Protein AF-A0A4Y2QUL3-F1 (afdb_monomer_lite)

Sequence (181 aa):
MVTIRAISLKTFVANRVSEIQSILPSEVWNHIRGKENPTDFGSRGILPSELKSNSLWWESPSWLCENNIDYSNQHPFCEDECKKTTCAVGIVALELSIIDKYSSFAKLIIIAAWCFRFFQNAKSPSNKTKGFLTILEIKCARNALVKIVQNQELSSELNLLKKGKPLNSKKVDKMKMDSSV

Structure (mmCIF, N/CA/C/O backbone):
data_AF-A0A4Y2QUL3-F1
#
_entry.id   AF-A0A4Y2QUL3-F1
#
loop_
_atom_site.group_PDB
_atom_site.id
_atom_site.type_symbol
_atom_site.label_atom_id
_atom_site.label_alt_id
_atom_site.label_comp_id
_atom_site.label_asym_id
_atom_site.label_entity_id
_atom_site.label_seq_id
_atom_site.pdbx_PDB_ins_code
_atom_site.Cartn_x
_atom_site.Cartn_y
_atom_site.Cartn_z
_atom_site.occupancy
_atom_site.B_iso_or_equiv
_atom_site.auth_seq_id
_atom_site.auth_comp_id
_atom_site.auth_asym_id
_atom_site.auth_atom_id
_atom_site.pdbx_PDB_model_num
ATOM 1 N N . MET A 1 1 ? 29.339 5.666 -17.384 1.00 38.34 1 MET A N 1
ATOM 2 C CA . MET A 1 1 ? 29.417 4.644 -16.336 1.00 38.34 1 MET A CA 1
ATOM 3 C C . MET A 1 1 ? 28.270 4.874 -15.364 1.00 38.34 1 MET A C 1
ATOM 5 O O . MET A 1 1 ? 28.320 5.812 -14.577 1.00 38.34 1 MET A O 1
ATOM 9 N N . VAL A 1 2 ? 27.194 4.090 -15.478 1.00 44.06 2 VAL A N 1
ATOM 10 C CA . VAL A 1 2 ? 26.011 4.207 -14.608 1.00 44.06 2 VAL A CA 1
ATOM 11 C C . VAL A 1 2 ? 26.189 3.259 -13.422 1.00 44.06 2 VAL A C 1
ATOM 13 O O . VAL A 1 2 ? 25.739 2.119 -13.444 1.00 44.06 2 VAL A O 1
ATOM 16 N N . THR A 1 3 ? 26.883 3.709 -12.379 1.00 44.62 3 THR A N 1
ATOM 17 C CA . THR A 1 3 ? 27.057 2.916 -11.154 1.00 44.62 3 THR A CA 1
ATOM 18 C C . THR A 1 3 ? 25.947 3.268 -10.166 1.00 44.62 3 THR A C 1
ATOM 20 O O . THR A 1 3 ? 26.102 4.157 -9.330 1.00 44.62 3 THR A O 1
ATOM 23 N N . ILE A 1 4 ? 24.797 2.594 -10.251 1.00 54.69 4 ILE A N 1
ATOM 24 C CA . ILE A 1 4 ? 23.724 2.777 -9.262 1.00 54.69 4 ILE A CA 1
ATOM 25 C C . ILE A 1 4 ? 24.148 2.082 -7.967 1.00 54.69 4 ILE A C 1
ATOM 27 O O . ILE A 1 4 ? 24.134 0.855 -7.872 1.00 54.69 4 ILE A O 1
ATOM 31 N N . ARG A 1 5 ? 24.524 2.859 -6.947 1.00 53.50 5 ARG A N 1
ATOM 32 C CA . ARG A 1 5 ? 24.767 2.323 -5.602 1.00 53.50 5 ARG A CA 1
ATOM 33 C C . ARG A 1 5 ? 23.431 1.969 -4.951 1.00 53.50 5 ARG A C 1
ATOM 35 O O . ARG A 1 5 ? 22.702 2.846 -4.493 1.00 53.50 5 ARG A O 1
ATOM 42 N N . ALA A 1 6 ? 23.144 0.671 -4.851 1.00 54.97 6 ALA A N 1
ATOM 43 C CA . ALA A 1 6 ? 21.899 0.134 -4.290 1.00 54.97 6 ALA A CA 1
ATOM 44 C C . ALA A 1 6 ? 21.585 0.588 -2.843 1.00 54.97 6 ALA A C 1
ATOM 46 O O . ALA A 1 6 ? 20.438 0.514 -2.411 1.00 54.97 6 ALA A O 1
ATOM 47 N N . ILE A 1 7 ? 22.579 1.094 -2.104 1.00 53.78 7 ILE A N 1
ATOM 48 C CA . ILE A 1 7 ? 22.485 1.444 -0.675 1.00 53.78 7 ILE A CA 1
ATOM 49 C C . ILE A 1 7 ? 21.524 2.625 -0.407 1.00 53.78 7 ILE A C 1
ATOM 51 O O . ILE A 1 7 ? 20.983 2.723 0.691 1.00 53.78 7 ILE A O 1
ATOM 55 N N . SER A 1 8 ? 21.255 3.489 -1.396 1.00 63.50 8 SER A N 1
ATOM 56 C CA . SER A 1 8 ? 20.360 4.658 -1.246 1.00 63.50 8 SER A CA 1
ATOM 57 C C . SER A 1 8 ? 18.916 4.418 -1.735 1.00 63.50 8 SER A C 1
ATOM 59 O O . SER A 1 8 ? 18.080 5.321 -1.727 1.00 63.50 8 SER A O 1
ATOM 61 N N . LEU A 1 9 ? 18.584 3.202 -2.181 1.00 73.00 9 LEU A N 1
ATOM 62 C CA . LEU A 1 9 ? 17.291 2.897 -2.801 1.00 73.00 9 LEU A CA 1
ATOM 63 C C . LEU A 1 9 ? 16.314 2.237 -1.817 1.00 73.00 9 LEU A C 1
ATOM 65 O O . LEU A 1 9 ? 16.704 1.511 -0.903 1.00 73.00 9 LEU A O 1
ATOM 69 N N . LYS A 1 10 ? 15.002 2.442 -2.025 1.00 80.12 10 LYS A N 1
ATOM 70 C CA . LYS A 1 10 ? 13.956 1.691 -1.300 1.00 80.12 10 LYS A CA 1
ATOM 71 C C . LYS A 1 10 ? 14.206 0.189 -1.468 1.00 80.12 10 LYS A C 1
ATOM 73 O O . LYS A 1 10 ? 14.503 -0.241 -2.575 1.00 80.12 10 LYS A O 1
ATOM 78 N N . THR A 1 11 ? 13.996 -0.615 -0.422 1.00 78.88 11 THR A N 1
ATOM 79 C CA . THR A 1 11 ? 14.347 -2.053 -0.393 1.00 78.88 11 THR A CA 1
ATOM 80 C C . THR A 1 11 ? 13.879 -2.838 -1.622 1.00 78.88 11 THR A C 1
ATOM 82 O O . THR A 1 11 ? 14.642 -3.620 -2.171 1.00 78.88 11 THR A O 1
ATOM 85 N N . PHE A 1 12 ? 12.655 -2.600 -2.105 1.00 80.62 12 PHE A N 1
ATOM 86 C CA . PHE A 1 12 ? 12.152 -3.240 -3.326 1.00 80.62 12 PHE A CA 1
ATOM 87 C C . PHE A 1 12 ? 12.993 -2.898 -4.568 1.00 80.62 12 PHE A C 1
ATOM 89 O O . PHE A 1 12 ? 13.360 -3.785 -5.333 1.00 80.62 12 PHE A O 1
ATOM 96 N N . VAL A 1 13 ? 13.323 -1.616 -4.742 1.00 79.56 13 VAL A N 1
ATOM 97 C CA . VAL A 1 13 ? 14.126 -1.120 -5.866 1.00 79.56 13 VAL A CA 1
ATOM 98 C C . VAL A 1 13 ? 15.569 -1.603 -5.729 1.00 79.56 13 VAL A C 1
ATOM 100 O O . VAL A 1 13 ? 16.129 -2.101 -6.696 1.00 79.56 13 VAL A O 1
ATOM 103 N N . ALA A 1 14 ? 16.145 -1.542 -4.525 1.00 80.94 14 ALA A N 1
ATOM 104 C CA . ALA A 1 14 ? 17.495 -2.029 -4.246 1.00 80.94 14 ALA A CA 1
ATOM 105 C C . ALA A 1 14 ? 17.651 -3.520 -4.583 1.00 80.94 14 ALA A C 1
ATOM 107 O O . ALA A 1 14 ? 18.588 -3.895 -5.284 1.00 80.94 14 ALA A O 1
ATOM 108 N N . ASN A 1 15 ? 16.702 -4.357 -4.147 1.00 86.06 15 ASN A N 1
ATOM 109 C CA . ASN A 1 15 ? 16.716 -5.792 -4.431 1.00 86.06 15 ASN A CA 1
ATOM 110 C C . ASN A 1 15 ? 16.651 -6.068 -5.941 1.00 86.06 15 ASN A C 1
ATOM 112 O O . ASN A 1 15 ? 17.396 -6.904 -6.440 1.00 86.06 15 ASN A O 1
ATOM 116 N N . ARG A 1 16 ? 15.801 -5.339 -6.678 1.00 87.38 16 ARG A N 1
ATOM 117 C CA . ARG A 1 16 ? 15.657 -5.491 -8.135 1.00 87.38 16 ARG A CA 1
ATOM 118 C C . ARG A 1 16 ? 16.877 -5.000 -8.908 1.00 87.38 16 ARG A C 1
ATOM 120 O O . ARG A 1 16 ? 17.319 -5.676 -9.826 1.00 87.38 16 ARG A O 1
ATOM 127 N N . VAL A 1 17 ? 17.448 -3.860 -8.523 1.00 84.69 17 VAL A N 1
ATOM 128 C CA . VAL A 1 17 ? 18.691 -3.349 -9.124 1.00 84.69 17 VAL A CA 1
ATOM 129 C C . VAL A 1 17 ? 19.836 -4.337 -8.896 1.00 84.69 17 VAL A C 1
ATOM 131 O O . VAL A 1 17 ? 20.568 -4.631 -9.834 1.00 84.69 17 VAL A O 1
ATOM 134 N N . SER A 1 18 ? 19.943 -4.910 -7.693 1.00 85.12 18 SER A N 1
ATOM 135 C CA . SER A 1 18 ? 20.952 -5.929 -7.383 1.00 85.12 18 SER A CA 1
ATOM 136 C C . SER A 1 18 ? 20.772 -7.214 -8.195 1.00 85.12 18 SER A C 1
ATOM 138 O O . SER A 1 18 ? 21.764 -7.816 -8.592 1.00 85.12 18 SER A O 1
ATOM 140 N N . GLU A 1 19 ? 19.531 -7.646 -8.423 1.00 88.88 19 GLU A N 1
ATOM 141 C CA . GLU A 1 19 ? 19.207 -8.811 -9.254 1.00 88.88 19 GLU A CA 1
ATOM 142 C C . GLU A 1 19 ? 19.569 -8.569 -10.727 1.00 88.88 19 GLU A C 1
ATOM 144 O O . GLU A 1 19 ? 20.145 -9.431 -11.374 1.00 88.88 19 GLU A O 1
ATOM 149 N N . ILE A 1 20 ? 19.306 -7.376 -11.262 1.00 85.56 20 ILE A N 1
ATOM 150 C CA . ILE A 1 20 ? 19.653 -7.037 -12.651 1.00 85.56 20 ILE A CA 1
ATOM 151 C C . ILE A 1 20 ? 21.176 -6.939 -12.831 1.00 85.56 20 ILE A C 1
ATOM 153 O O . ILE A 1 20 ? 21.725 -7.472 -13.796 1.00 85.56 20 ILE A O 1
ATOM 157 N N . GLN A 1 21 ? 21.869 -6.297 -11.886 1.00 84.38 21 GLN A N 1
ATOM 158 C CA . GLN A 1 21 ? 23.328 -6.140 -11.914 1.00 84.38 21 GLN A CA 1
ATOM 159 C C . GLN A 1 21 ? 24.090 -7.457 -11.697 1.00 84.38 21 GLN A C 1
ATOM 161 O O . GLN A 1 21 ? 25.270 -7.524 -12.029 1.00 84.38 21 GLN A O 1
ATOM 166 N N . SER A 1 22 ? 23.451 -8.507 -11.162 1.00 86.00 22 SER A N 1
ATOM 167 C CA . SER A 1 22 ? 24.069 -9.838 -11.083 1.00 86.00 22 SER A CA 1
ATOM 168 C C . SER A 1 22 ? 24.038 -10.590 -12.418 1.00 86.00 22 SER A C 1
ATOM 170 O O . SER A 1 22 ? 24.828 -11.511 -12.610 1.00 86.00 22 SER A O 1
ATOM 172 N N . ILE A 1 23 ? 23.152 -10.192 -13.340 1.00 89.81 23 ILE A N 1
ATOM 173 C CA . ILE A 1 23 ? 22.989 -10.811 -14.662 1.00 89.81 23 ILE A CA 1
ATOM 174 C C . ILE A 1 23 ? 23.823 -10.074 -15.714 1.00 89.81 23 ILE A C 1
ATOM 176 O O . ILE A 1 23 ? 24.433 -10.714 -16.569 1.00 89.81 23 ILE A O 1
ATOM 180 N N . LEU A 1 24 ? 23.853 -8.737 -15.667 1.00 83.88 24 LEU A N 1
ATOM 181 C CA . LEU A 1 24 ? 24.563 -7.908 -16.642 1.00 83.88 24 LEU A CA 1
ATOM 182 C C . LEU A 1 24 ? 25.499 -6.898 -15.957 1.00 83.88 24 LEU A C 1
ATOM 184 O O . LEU A 1 24 ? 25.057 -6.181 -15.055 1.00 83.88 24 LEU A O 1
ATOM 188 N N . PRO A 1 25 ? 26.762 -6.782 -16.417 1.00 80.56 25 PRO A N 1
ATOM 189 C CA . PRO A 1 25 ? 27.719 -5.810 -15.891 1.00 80.56 25 PRO A CA 1
ATOM 190 C C . PRO A 1 25 ? 27.241 -4.370 -16.129 1.00 80.56 25 PRO A C 1
ATOM 192 O O . PRO A 1 25 ? 26.508 -4.096 -17.075 1.00 80.56 25 PRO A O 1
ATOM 195 N N . SER A 1 26 ? 27.643 -3.416 -15.287 1.00 73.38 26 SER A N 1
ATOM 196 C CA . SER A 1 26 ? 27.171 -2.019 -15.405 1.00 73.38 26 SER A CA 1
ATOM 197 C C . SER A 1 26 ? 27.696 -1.326 -16.670 1.00 73.38 26 SER A C 1
ATOM 199 O O . SER A 1 26 ? 27.126 -0.343 -17.137 1.00 73.38 26 SER A O 1
ATOM 201 N N . GLU A 1 27 ? 28.768 -1.862 -17.241 1.00 73.31 27 GLU A N 1
ATOM 202 C CA . GLU A 1 27 ? 29.491 -1.368 -18.406 1.00 73.31 27 GLU A CA 1
ATOM 203 C C . GLU A 1 27 ? 28.712 -1.547 -19.716 1.00 73.31 27 GLU A C 1
ATOM 205 O O . GLU A 1 27 ? 29.002 -0.852 -20.686 1.00 73.31 27 GLU A O 1
ATOM 210 N N . VAL A 1 28 ? 27.709 -2.435 -19.750 1.00 76.88 28 VAL A N 1
ATOM 211 C CA . VAL A 1 28 ? 26.863 -2.632 -20.942 1.00 76.88 28 VAL A CA 1
ATOM 212 C C . VAL A 1 28 ? 25.634 -1.718 -20.973 1.00 76.88 28 VAL A C 1
ATOM 214 O O . VAL A 1 28 ? 24.916 -1.689 -21.971 1.00 76.88 28 VAL A O 1
ATOM 217 N N . TRP A 1 29 ? 25.383 -0.955 -19.905 1.00 78.38 29 TRP A N 1
ATOM 218 C CA . TRP A 1 29 ? 24.222 -0.071 -19.808 1.00 78.38 29 TRP A CA 1
ATOM 219 C C . TRP A 1 29 ? 24.579 1.350 -20.223 1.00 78.38 29 TRP A C 1
ATOM 221 O O . TRP A 1 29 ? 25.423 2.007 -19.610 1.00 78.38 29 TRP A O 1
ATOM 231 N N . ASN A 1 30 ? 23.864 1.854 -21.226 1.00 77.75 30 ASN A N 1
ATOM 232 C CA . ASN A 1 30 ? 24.005 3.220 -21.709 1.00 77.75 30 ASN A CA 1
ATOM 233 C C . ASN A 1 30 ? 22.699 3.992 -21.535 1.00 77.75 30 ASN A C 1
ATOM 235 O O . ASN A 1 30 ? 21.604 3.448 -21.671 1.00 77.75 30 ASN A O 1
ATOM 239 N N . HIS A 1 31 ? 22.827 5.274 -21.206 1.00 78.38 31 HIS A N 1
ATOM 240 C CA . HIS A 1 31 ? 21.681 6.161 -21.080 1.00 78.38 31 HIS A CA 1
ATOM 241 C C . HIS A 1 31 ? 21.156 6.545 -22.467 1.00 78.38 31 HIS A C 1
ATOM 243 O O . HIS A 1 31 ? 21.913 7.033 -23.303 1.00 78.38 31 HIS A O 1
ATOM 249 N N . ILE A 1 32 ? 19.846 6.404 -22.663 1.00 79.06 32 ILE A N 1
ATOM 250 C CA . ILE A 1 32 ? 19.125 6.904 -23.836 1.00 79.06 32 ILE A CA 1
ATOM 251 C C . ILE A 1 32 ? 18.355 8.153 -23.414 1.00 79.06 32 ILE A C 1
ATOM 253 O O . ILE A 1 32 ? 17.705 8.161 -22.367 1.00 79.06 32 ILE A O 1
ATOM 257 N N . ARG A 1 33 ? 18.406 9.223 -24.216 1.00 79.50 33 ARG A N 1
ATOM 258 C CA . ARG A 1 33 ? 17.623 10.435 -23.941 1.00 79.50 33 ARG A CA 1
ATOM 259 C C . ARG A 1 33 ? 16.138 10.084 -23.924 1.00 79.50 33 ARG A C 1
ATOM 261 O O . ARG A 1 33 ? 15.669 9.368 -24.796 1.00 79.50 33 ARG A O 1
ATOM 268 N N . GLY A 1 34 ? 15.372 10.647 -22.987 1.00 80.44 34 GLY A N 1
ATOM 269 C CA . GLY A 1 34 ? 13.947 10.311 -22.836 1.00 80.44 34 GLY A CA 1
ATOM 270 C C . GLY A 1 34 ? 13.129 10.436 -24.130 1.00 80.44 34 GLY A C 1
ATOM 271 O O . GLY A 1 34 ? 12.332 9.559 -24.428 1.00 80.44 34 GLY A O 1
ATOM 272 N N . LYS A 1 35 ? 13.403 11.460 -24.955 1.00 82.56 35 LYS A N 1
ATOM 273 C CA . LYS A 1 35 ? 12.744 11.661 -26.263 1.00 82.56 35 LYS A CA 1
ATOM 274 C C . LYS A 1 35 ? 13.051 10.578 -27.302 1.00 82.56 35 LYS A C 1
ATOM 276 O O . LYS A 1 35 ? 12.323 10.468 -28.276 1.00 82.56 35 LYS A O 1
ATOM 281 N N . GLU A 1 36 ? 14.137 9.838 -27.116 1.00 84.00 36 GLU A N 1
ATOM 282 C CA . GLU A 1 36 ? 14.611 8.772 -28.003 1.00 84.00 36 GLU A CA 1
ATOM 283 C C . GLU A 1 36 ? 14.320 7.384 -27.414 1.00 84.00 36 GLU A C 1
ATOM 285 O O . GLU A 1 36 ? 14.625 6.376 -28.040 1.00 84.00 36 GLU A O 1
ATOM 290 N N . ASN A 1 37 ? 13.740 7.306 -26.210 1.00 88.44 37 ASN A N 1
ATOM 291 C CA . ASN A 1 37 ? 13.396 6.044 -25.575 1.00 88.44 37 ASN A CA 1
ATOM 292 C C . ASN A 1 37 ? 11.972 5.618 -25.982 1.00 88.44 37 ASN A C 1
ATOM 294 O O . ASN A 1 37 ? 11.007 6.177 -25.455 1.00 88.44 37 ASN A O 1
ATOM 298 N N . PRO A 1 38 ? 11.797 4.595 -26.838 1.00 88.75 38 PRO A N 1
ATOM 299 C CA . PRO A 1 38 ? 10.468 4.158 -27.260 1.00 88.75 38 PRO A CA 1
ATOM 300 C C . PRO A 1 38 ? 9.588 3.721 -26.081 1.00 88.75 38 PRO A C 1
ATOM 302 O O . PRO A 1 38 ? 8.384 3.961 -26.079 1.00 88.75 38 PRO A O 1
ATOM 305 N N . THR A 1 39 ? 10.174 3.159 -25.019 1.00 87.56 39 THR A N 1
ATOM 306 C CA . THR A 1 39 ? 9.411 2.703 -23.842 1.00 87.56 39 THR A CA 1
ATOM 307 C C . THR A 1 39 ? 8.750 3.844 -23.054 1.00 87.56 39 THR A C 1
ATOM 309 O O . THR A 1 39 ? 7.804 3.604 -22.295 1.00 87.56 39 THR A O 1
ATOM 312 N N . ASP A 1 40 ? 9.180 5.094 -23.263 1.00 88.31 40 ASP A N 1
ATOM 313 C CA . ASP A 1 40 ? 8.569 6.273 -22.639 1.00 88.31 40 ASP A CA 1
ATOM 314 C C . ASP A 1 40 ? 7.121 6.471 -23.126 1.00 88.31 40 ASP A C 1
ATOM 316 O O . ASP A 1 40 ? 6.237 6.735 -22.314 1.00 88.31 40 ASP A O 1
ATOM 320 N N . PHE A 1 41 ? 6.824 6.214 -24.408 1.00 88.31 41 PHE A N 1
ATOM 321 C CA . PHE A 1 41 ? 5.455 6.318 -24.940 1.00 88.31 41 PHE A CA 1
ATOM 322 C C . PHE A 1 41 ? 4.491 5.324 -24.283 1.00 88.31 41 PHE A C 1
ATOM 324 O O . PHE A 1 41 ? 3.361 5.674 -23.947 1.00 88.31 41 PHE A O 1
ATOM 331 N N . GLY A 1 42 ? 4.941 4.086 -24.061 1.00 85.19 42 GLY A N 1
ATOM 332 C C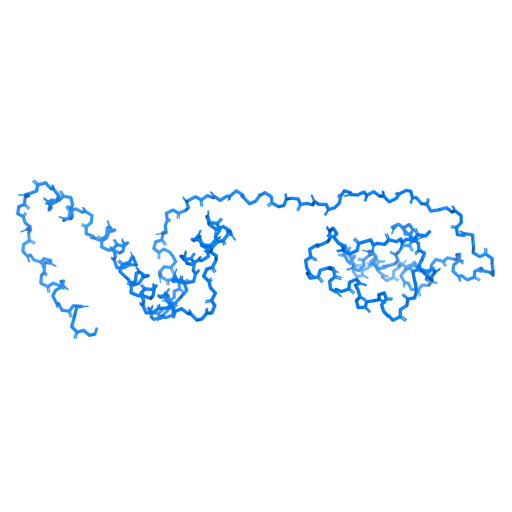A . GLY A 1 42 ? 4.125 3.054 -23.420 1.00 85.19 42 GLY A CA 1
ATOM 333 C C . GLY A 1 42 ? 3.878 3.333 -21.937 1.00 85.19 42 GLY A C 1
ATOM 334 O O . GLY A 1 42 ? 2.781 3.098 -21.436 1.00 85.19 42 GLY A O 1
ATOM 335 N N . SER A 1 43 ? 4.881 3.863 -21.234 1.00 88.44 43 SER A N 1
ATOM 336 C CA . SER A 1 43 ? 4.795 4.132 -19.793 1.00 88.44 43 SER A CA 1
ATOM 337 C C . SER A 1 43 ? 4.088 5.448 -19.447 1.00 88.44 43 SER A C 1
ATOM 339 O O . SER A 1 43 ? 3.409 5.510 -18.421 1.00 88.44 43 SER A O 1
ATOM 341 N N . ARG A 1 44 ? 4.189 6.484 -20.292 1.00 85.94 44 ARG A N 1
ATOM 342 C CA . ARG A 1 44 ? 3.455 7.757 -20.132 1.00 85.94 44 ARG A CA 1
ATOM 343 C C . ARG A 1 44 ? 2.037 7.720 -20.691 1.00 85.94 44 ARG A C 1
ATOM 345 O O . ARG A 1 44 ? 1.214 8.545 -20.298 1.00 85.94 44 ARG A O 1
ATOM 352 N N . GLY A 1 45 ? 1.763 6.762 -21.570 1.00 88.31 45 GLY A N 1
ATOM 353 C CA . GLY A 1 45 ? 0.517 6.662 -22.310 1.00 88.31 45 GLY A CA 1
ATOM 354 C C . GLY A 1 45 ? 0.602 7.394 -23.648 1.00 88.31 45 GLY A C 1
ATOM 355 O O . GLY A 1 45 ? 1.060 8.532 -23.734 1.00 88.31 45 GLY A O 1
ATOM 356 N N . ILE A 1 46 ? 0.129 6.720 -24.691 1.00 92.06 46 ILE A N 1
ATOM 357 C CA . ILE A 1 46 ? 0.033 7.220 -26.061 1.00 92.06 46 ILE A CA 1
ATOM 358 C C . ILE A 1 46 ? -1.303 6.764 -26.645 1.00 92.06 46 ILE A C 1
ATOM 360 O O . ILE A 1 46 ? -1.767 5.654 -26.360 1.00 92.06 46 ILE A O 1
ATOM 364 N N . LEU A 1 47 ? -1.951 7.615 -27.440 1.00 94.19 47 LEU A N 1
ATOM 365 C CA . LEU A 1 47 ? -3.200 7.241 -28.097 1.00 94.19 47 LEU A CA 1
ATOM 366 C C . LEU A 1 47 ? -2.932 6.161 -29.159 1.00 94.19 47 LEU A C 1
ATOM 368 O O . LEU A 1 47 ? -1.945 6.264 -29.890 1.00 94.19 47 LEU A O 1
ATOM 372 N N . PRO A 1 48 ? -3.819 5.162 -29.337 1.00 92.56 48 PRO A N 1
ATOM 373 C CA . PRO A 1 48 ? -3.631 4.127 -30.359 1.00 92.56 48 PRO A CA 1
ATOM 374 C C . PRO A 1 48 ? -3.449 4.684 -31.779 1.00 92.56 48 PRO A C 1
ATOM 376 O O . PRO A 1 48 ? -2.690 4.132 -32.575 1.00 92.56 48 PRO A O 1
ATOM 379 N N . SER A 1 49 ? -4.118 5.798 -32.090 1.00 94.25 49 SER A N 1
ATOM 380 C CA . SER A 1 49 ? -3.986 6.502 -33.368 1.00 94.25 49 SER A CA 1
ATOM 381 C C . SER A 1 49 ? -2.591 7.086 -33.582 1.00 94.25 49 SER A C 1
ATOM 383 O O . SER A 1 49 ? -2.066 7.000 -34.685 1.00 94.25 49 SER A O 1
ATOM 385 N N . GLU A 1 50 ? -1.983 7.641 -32.534 1.00 92.12 50 GLU A N 1
ATOM 386 C CA . GLU A 1 50 ? -0.639 8.229 -32.579 1.00 92.12 50 GLU A CA 1
ATOM 387 C C . GLU A 1 50 ? 0.440 7.147 -32.575 1.00 92.12 50 GLU A C 1
ATOM 389 O O . GLU A 1 50 ? 1.428 7.251 -33.301 1.00 92.12 50 GLU A O 1
ATOM 394 N N . LEU A 1 51 ? 0.219 6.070 -31.813 1.00 92.81 51 LEU A N 1
ATOM 395 C CA . LEU A 1 51 ? 1.109 4.915 -31.763 1.00 92.81 51 LEU A CA 1
ATOM 396 C C . LEU A 1 51 ? 1.266 4.274 -33.143 1.00 92.81 51 LEU A C 1
ATOM 398 O O . LEU A 1 51 ? 2.373 3.899 -33.519 1.00 92.81 51 LEU A O 1
ATOM 402 N N . LYS A 1 52 ? 0.183 4.184 -33.925 1.00 92.44 52 LYS A N 1
ATOM 403 C CA . LYS A 1 52 ? 0.221 3.620 -35.282 1.00 92.44 52 LYS A CA 1
ATOM 404 C C . LYS A 1 52 ? 1.207 4.356 -36.199 1.00 92.44 52 LYS A C 1
ATOM 406 O O . LYS A 1 52 ? 1.810 3.724 -37.056 1.00 92.44 52 LYS A O 1
ATOM 411 N N . SER A 1 53 ? 1.366 5.666 -36.020 1.00 92.69 53 SER A N 1
ATOM 412 C CA . SER A 1 53 ? 2.279 6.514 -36.799 1.00 92.69 53 SER A CA 1
ATOM 413 C C . SER A 1 53 ? 3.631 6.773 -36.121 1.00 92.69 53 SER A C 1
ATOM 415 O O . SER A 1 53 ? 4.435 7.538 -36.647 1.00 92.69 53 SER A O 1
ATOM 417 N N . ASN A 1 54 ? 3.893 6.191 -34.948 1.00 91.12 54 ASN A N 1
ATOM 418 C CA . ASN A 1 54 ? 5.106 6.465 -34.182 1.00 91.12 54 ASN A CA 1
ATOM 419 C C . ASN A 1 54 ? 6.271 5.587 -34.668 1.00 91.12 54 ASN A C 1
ATOM 421 O O . ASN A 1 54 ? 6.444 4.463 -34.199 1.00 91.12 54 ASN A O 1
ATOM 425 N N . SER A 1 55 ? 7.078 6.107 -35.595 1.00 89.56 55 SER A N 1
ATOM 426 C CA . SER A 1 55 ? 8.248 5.391 -36.124 1.00 89.56 55 SER A CA 1
ATOM 427 C C . SER A 1 55 ? 9.257 5.031 -35.036 1.00 89.56 55 SER A C 1
ATOM 429 O O . SER A 1 55 ? 9.807 3.942 -35.060 1.00 89.56 55 SER A O 1
ATOM 431 N N . LEU A 1 56 ? 9.444 5.877 -34.020 1.00 90.19 56 LEU A N 1
ATOM 432 C CA . LEU A 1 56 ? 10.385 5.608 -32.932 1.00 90.19 56 LEU A CA 1
ATOM 433 C C . LEU A 1 56 ? 10.019 4.338 -32.139 1.00 90.19 56 LEU A C 1
ATOM 435 O O . LEU A 1 56 ? 10.910 3.599 -31.731 1.00 90.19 56 LEU A O 1
ATOM 439 N N . TRP A 1 57 ? 8.723 4.058 -31.953 1.00 91.00 57 TRP A N 1
ATOM 440 C CA . TRP A 1 57 ? 8.239 2.829 -31.311 1.00 91.00 57 TRP A CA 1
ATOM 441 C C . TRP A 1 57 ? 8.444 1.579 -32.178 1.00 91.00 57 TRP A C 1
ATOM 443 O O . TRP A 1 57 ? 8.807 0.529 -31.652 1.00 91.00 57 TRP A O 1
ATOM 453 N N . TRP A 1 58 ? 8.192 1.677 -33.486 1.00 91.62 58 TRP A N 1
ATOM 454 C CA . TRP A 1 58 ? 8.204 0.521 -34.394 1.00 91.62 58 TRP A CA 1
ATOM 455 C C . TRP A 1 58 ? 9.569 0.227 -35.022 1.00 91.62 58 TRP A C 1
ATOM 457 O O . TRP A 1 58 ? 9.888 -0.933 -35.265 1.00 91.62 58 TRP A O 1
ATOM 467 N N . GLU A 1 59 ? 10.362 1.261 -35.289 1.00 88.31 59 GLU A N 1
ATOM 468 C CA . GLU A 1 59 ? 11.583 1.207 -36.102 1.00 88.31 59 GLU A CA 1
ATOM 469 C C . GLU A 1 59 ? 12.856 1.510 -35.299 1.00 88.31 59 GLU A C 1
ATOM 471 O O . GLU A 1 59 ? 13.951 1.318 -35.820 1.00 88.31 59 GLU A O 1
ATOM 476 N N . SER A 1 60 ? 12.730 1.891 -34.016 1.00 84.62 60 SER A N 1
ATOM 477 C CA . SER A 1 60 ? 13.850 2.265 -33.135 1.00 84.62 60 SER A CA 1
ATOM 478 C C . SER A 1 60 ? 14.535 3.591 -33.539 1.00 84.62 60 SER A C 1
ATOM 480 O O . SER A 1 60 ? 14.295 4.116 -34.629 1.00 84.62 60 SER A O 1
ATOM 482 N N . PRO A 1 61 ? 15.382 4.200 -32.683 1.00 86.00 61 PRO A N 1
ATOM 483 C CA . PRO A 1 61 ? 16.194 5.340 -33.093 1.00 86.00 61 PRO A CA 1
ATOM 484 C C . PRO A 1 61 ? 17.188 4.955 -34.192 1.00 86.00 61 PRO A C 1
ATOM 486 O O . PRO A 1 61 ? 17.841 3.915 -34.107 1.00 86.00 61 PRO A O 1
ATOM 489 N N . SER A 1 62 ? 17.382 5.841 -35.172 1.00 84.00 62 SER A N 1
ATOM 490 C CA . SER A 1 62 ? 18.296 5.611 -36.300 1.00 84.00 62 SER A CA 1
ATOM 491 C C . SER A 1 62 ? 19.731 5.309 -35.863 1.00 84.00 62 SER A C 1
ATOM 493 O O . SER A 1 62 ? 20.381 4.453 -36.455 1.00 84.00 62 SER A O 1
ATOM 495 N N . TRP A 1 63 ? 20.192 5.952 -34.785 1.00 83.06 63 TRP A N 1
ATOM 496 C CA . TRP A 1 63 ? 21.543 5.772 -34.255 1.00 83.06 63 TRP A CA 1
ATOM 497 C C . TRP A 1 63 ? 21.808 4.352 -33.743 1.00 83.06 63 TRP A C 1
ATOM 499 O O . TRP A 1 63 ? 22.959 3.935 -33.692 1.00 83.06 63 TRP A O 1
ATOM 509 N N . LEU A 1 64 ? 20.774 3.574 -33.397 1.00 81.75 64 LEU A N 1
ATOM 510 C CA . LEU A 1 64 ? 20.957 2.183 -32.969 1.00 81.75 64 LEU A CA 1
ATOM 511 C C . LEU A 1 64 ? 21.391 1.277 -34.134 1.00 81.75 64 LEU A C 1
ATOM 513 O O . LEU A 1 64 ? 22.000 0.234 -33.914 1.00 81.75 64 LEU A O 1
ATOM 517 N N . CYS A 1 65 ? 21.090 1.685 -35.368 1.00 79.94 65 CYS A N 1
ATOM 518 C CA . CYS A 1 65 ? 21.474 0.983 -36.591 1.00 79.94 65 CYS A CA 1
ATOM 519 C C . CYS A 1 65 ? 22.843 1.435 -37.134 1.00 79.94 65 CYS A C 1
ATOM 521 O O . CYS A 1 65 ? 23.302 0.911 -38.149 1.00 79.94 65 CYS A O 1
ATOM 523 N N . GLU A 1 66 ? 23.495 2.411 -36.497 1.00 81.00 66 GLU A N 1
ATOM 524 C CA . GLU A 1 66 ? 24.798 2.927 -36.915 1.00 81.00 66 GLU A CA 1
ATOM 525 C C . GLU A 1 66 ? 25.938 2.081 -36.320 1.00 81.00 66 GLU A C 1
ATOM 527 O O . GLU A 1 66 ? 25.917 1.702 -35.152 1.00 81.00 66 GLU A O 1
ATOM 532 N N . ASN A 1 67 ? 26.981 1.800 -37.111 1.00 72.12 67 ASN A N 1
ATOM 533 C CA . ASN A 1 67 ? 28.100 0.942 -36.681 1.00 72.12 67 ASN A CA 1
ATOM 534 C C . ASN A 1 67 ? 29.009 1.581 -35.610 1.00 72.12 67 ASN A C 1
ATOM 536 O O . ASN A 1 67 ? 29.797 0.878 -34.984 1.00 72.12 67 ASN A O 1
ATOM 540 N N . ASN A 1 68 ? 28.921 2.900 -35.409 1.00 73.88 68 ASN A N 1
ATOM 541 C CA . ASN A 1 68 ? 29.762 3.662 -34.485 1.00 73.88 68 ASN A CA 1
ATOM 542 C C . ASN A 1 68 ? 28.888 4.516 -33.561 1.00 73.88 68 ASN A C 1
ATOM 544 O O . ASN A 1 68 ? 28.714 5.711 -33.788 1.00 73.88 68 ASN A O 1
ATOM 548 N 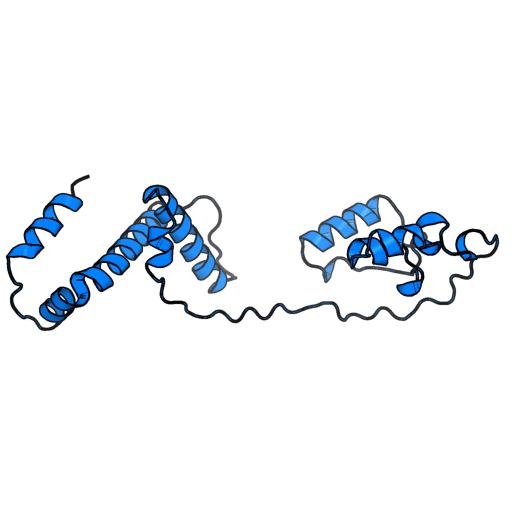N . ILE A 1 69 ? 28.337 3.897 -32.518 1.00 74.06 69 ILE A N 1
ATOM 549 C CA . ILE A 1 69 ? 27.528 4.601 -31.518 1.00 74.06 69 ILE A CA 1
ATOM 550 C C . ILE A 1 69 ? 28.462 5.371 -30.575 1.00 74.06 69 ILE A C 1
ATOM 552 O O . ILE A 1 69 ? 29.298 4.778 -29.891 1.00 74.06 69 ILE A O 1
ATOM 556 N N . ASP A 1 70 ? 28.318 6.697 -30.532 1.00 71.06 70 ASP A N 1
ATOM 557 C CA . ASP A 1 70 ? 29.063 7.551 -29.606 1.00 71.06 70 ASP A CA 1
ATOM 558 C C . ASP A 1 70 ? 28.390 7.594 -28.223 1.00 71.06 70 ASP A C 1
ATOM 560 O O . ASP A 1 70 ? 27.341 8.210 -28.022 1.00 71.06 70 ASP A O 1
ATOM 564 N N . TYR A 1 71 ? 29.034 6.962 -27.242 1.00 70.12 71 TYR A N 1
ATOM 565 C CA . TYR A 1 71 ? 28.579 6.908 -25.851 1.00 70.12 71 TYR A CA 1
ATOM 566 C C . TYR A 1 71 ? 29.140 8.037 -24.965 1.00 70.12 71 TYR A C 1
ATOM 568 O O . TYR A 1 71 ? 28.964 7.998 -23.743 1.00 70.12 71 TYR A O 1
ATOM 576 N N . SER A 1 72 ? 29.825 9.036 -25.537 1.00 65.31 72 SER A N 1
ATOM 577 C CA . SER A 1 72 ? 30.482 10.121 -24.789 1.00 65.31 72 SER A CA 1
ATOM 578 C C . SER A 1 72 ? 29.504 11.098 -24.117 1.00 65.31 72 SER A C 1
ATOM 580 O O . SER A 1 72 ? 29.836 11.715 -23.105 1.00 65.31 72 SER A O 1
ATOM 582 N N . ASN A 1 73 ? 28.265 11.189 -24.612 1.00 58.16 73 ASN A N 1
ATOM 583 C CA . ASN A 1 73 ? 27.238 12.131 -24.151 1.00 58.16 73 ASN A CA 1
ATOM 584 C C . ASN A 1 73 ? 26.455 11.637 -22.920 1.00 58.16 73 ASN A C 1
ATOM 586 O O . ASN A 1 73 ? 25.220 11.631 -22.899 1.00 58.16 73 ASN A O 1
ATOM 590 N N . GLN A 1 74 ? 27.161 11.215 -21.873 1.00 60.16 74 GLN A N 1
ATOM 591 C CA . GLN A 1 74 ? 26.535 10.865 -20.600 1.00 60.16 74 GLN A CA 1
ATOM 592 C C . GLN A 1 74 ? 26.179 12.142 -19.838 1.00 60.16 74 GLN A C 1
ATOM 594 O O . GLN A 1 74 ? 27.050 12.863 -19.356 1.00 60.16 74 GLN A O 1
ATOM 599 N N . HIS A 1 75 ? 24.881 12.431 -19.729 1.00 59.59 75 HIS A N 1
ATOM 600 C CA . HIS A 1 75 ? 24.412 13.500 -18.855 1.00 59.59 75 HIS A CA 1
ATOM 601 C C . HIS A 1 75 ? 24.748 13.179 -17.388 1.00 59.59 75 HIS A C 1
ATOM 603 O O . HIS A 1 75 ? 24.673 12.011 -16.991 1.00 59.59 75 HIS A O 1
ATOM 609 N N . PRO A 1 76 ? 25.075 14.194 -16.564 1.00 55.88 76 PRO A N 1
ATOM 610 C CA . PRO A 1 76 ? 25.208 14.006 -15.129 1.00 55.88 76 PRO A CA 1
ATOM 611 C C . PRO A 1 76 ? 23.916 13.406 -14.573 1.00 55.88 76 PRO A C 1
ATOM 613 O O . PRO A 1 76 ? 22.818 13.877 -14.878 1.00 55.88 76 PRO A O 1
ATOM 616 N N . PHE A 1 77 ? 24.055 12.358 -13.766 1.00 57.31 77 PHE A N 1
ATOM 617 C CA . PHE A 1 77 ? 22.947 11.756 -13.038 1.00 57.31 77 PHE A CA 1
ATOM 618 C C . PHE A 1 77 ? 22.283 12.822 -12.152 1.00 57.31 77 PHE A C 1
ATOM 620 O O . PHE A 1 77 ? 22.942 13.427 -11.309 1.00 57.31 77 PHE A O 1
ATOM 627 N N . CYS A 1 78 ? 20.990 13.072 -12.359 1.00 51.94 78 CYS A N 1
ATOM 628 C CA . CYS A 1 78 ? 20.197 13.940 -11.494 1.00 51.94 78 CYS A CA 1
ATOM 629 C C . CYS A 1 78 ? 19.626 13.085 -10.353 1.00 51.94 78 CYS A C 1
ATOM 631 O O . CYS A 1 78 ? 18.858 12.159 -10.601 1.00 51.94 78 CYS A O 1
ATOM 633 N N . GLU A 1 79 ? 20.014 13.373 -9.108 1.00 51.62 79 GLU A N 1
ATOM 634 C CA . GLU A 1 79 ? 19.612 12.619 -7.905 1.00 51.62 79 GLU A CA 1
ATOM 635 C C . GLU A 1 79 ? 18.155 12.874 -7.445 1.00 51.62 79 GLU A C 1
ATOM 637 O O . GLU A 1 79 ? 17.749 12.428 -6.370 1.00 51.62 79 GLU A O 1
ATOM 642 N N . ASP A 1 80 ? 17.320 13.542 -8.243 1.00 50.22 80 ASP A N 1
ATOM 643 C CA . ASP A 1 80 ? 16.050 14.111 -7.770 1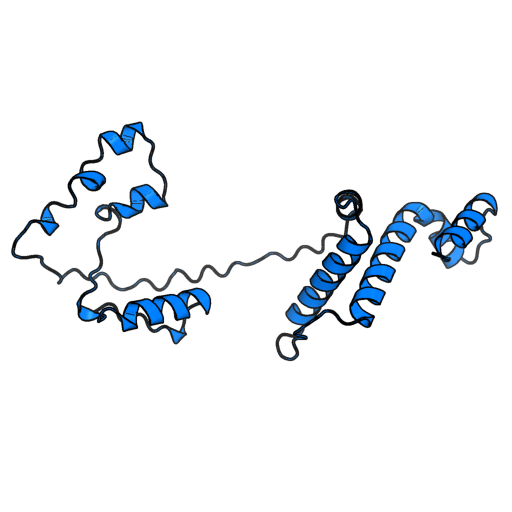.00 50.22 80 ASP A CA 1
ATOM 644 C C . ASP A 1 80 ? 14.803 13.230 -7.975 1.00 50.22 80 ASP A C 1
ATOM 646 O O . ASP A 1 80 ? 13.723 13.715 -8.309 1.00 50.22 80 ASP A O 1
ATOM 650 N N . GLU A 1 81 ? 14.888 11.930 -7.682 1.00 51.59 81 GLU A N 1
ATOM 651 C CA . GLU A 1 81 ? 13.685 11.090 -7.508 1.00 51.59 81 GLU A CA 1
ATOM 652 C C . GLU A 1 81 ? 13.539 10.499 -6.100 1.00 51.59 81 GLU A C 1
ATOM 654 O O . GLU A 1 81 ? 12.875 9.484 -5.883 1.00 51.59 81 GLU A O 1
ATOM 659 N N . CYS A 1 82 ? 14.031 11.188 -5.070 1.00 47.59 82 CYS A N 1
ATOM 660 C CA . CYS A 1 82 ? 13.460 11.000 -3.738 1.00 47.59 82 CYS A CA 1
ATOM 661 C C . CYS A 1 82 ? 12.201 11.866 -3.612 1.00 47.59 82 CYS A C 1
ATOM 663 O O . CYS A 1 82 ? 12.186 12.871 -2.899 1.00 47.59 82 CYS A O 1
ATOM 665 N N . LYS A 1 83 ? 11.108 11.472 -4.286 1.00 47.78 83 LYS A N 1
ATOM 666 C CA . LYS A 1 83 ? 9.772 11.952 -3.908 1.00 47.78 83 LYS A CA 1
ATOM 667 C C . LYS A 1 83 ? 9.531 11.474 -2.480 1.00 47.78 83 LYS A C 1
ATOM 669 O O . LYS A 1 83 ? 9.050 10.362 -2.249 1.00 47.78 83 LYS A O 1
ATOM 674 N N . LYS A 1 84 ? 9.904 12.307 -1.508 1.00 46.12 84 LYS A N 1
ATOM 675 C CA . LYS A 1 84 ? 9.424 12.215 -0.135 1.00 46.12 84 LYS A CA 1
ATOM 676 C C . LYS A 1 84 ? 7.915 12.364 -0.250 1.00 46.12 84 LYS A C 1
ATOM 678 O O . LYS A 1 84 ? 7.402 13.466 -0.405 1.00 46.12 84 LYS A O 1
ATOM 683 N N . THR A 1 85 ? 7.204 11.241 -0.290 1.00 42.59 85 THR A N 1
ATOM 684 C CA . THR A 1 85 ? 5.751 11.235 -0.196 1.00 42.59 85 THR A CA 1
ATOM 685 C C . THR A 1 85 ? 5.417 11.761 1.191 1.00 42.59 85 THR A C 1
ATOM 687 O O . THR A 1 85 ? 5.413 11.015 2.168 1.00 42.59 85 THR A O 1
ATOM 690 N N . THR A 1 86 ? 5.211 13.068 1.298 1.00 38.78 86 THR A N 1
ATOM 691 C CA . THR A 1 86 ? 4.671 13.687 2.500 1.00 38.78 86 THR A CA 1
ATOM 692 C C . THR A 1 86 ? 3.207 13.274 2.576 1.00 38.78 86 THR A C 1
ATOM 694 O O . THR A 1 86 ? 2.334 13.913 1.997 1.00 38.78 86 THR A O 1
ATOM 697 N N . CYS A 1 87 ? 2.923 12.150 3.235 1.00 39.00 87 CYS A N 1
ATOM 698 C CA . CYS A 1 87 ? 1.557 11.818 3.614 1.00 39.00 87 CYS A CA 1
ATOM 699 C C . CYS A 1 87 ? 1.127 12.798 4.707 1.00 39.00 87 CYS A C 1
ATOM 701 O O . CYS A 1 87 ? 1.604 12.719 5.838 1.00 39.00 87 CYS A O 1
ATOM 703 N N . ALA A 1 88 ? 0.212 13.709 4.379 1.00 38.78 88 ALA A N 1
ATOM 704 C CA . ALA A 1 88 ? -0.546 14.421 5.393 1.00 38.78 88 ALA A CA 1
ATOM 705 C C . ALA A 1 88 ? -1.431 13.395 6.117 1.00 38.78 88 ALA A C 1
ATOM 707 O O . ALA A 1 88 ? -2.427 12.917 5.576 1.00 38.78 88 ALA A O 1
ATOM 708 N N . VAL A 1 89 ? -1.032 12.995 7.325 1.00 36.72 89 VAL A N 1
ATOM 709 C CA . VAL A 1 89 ? -1.847 12.130 8.181 1.00 36.72 89 VAL A CA 1
ATOM 710 C C . VAL A 1 89 ? -2.925 13.003 8.813 1.00 36.72 89 VAL A C 1
ATOM 712 O O . VAL A 1 89 ? -2.720 13.606 9.864 1.00 36.72 89 VAL A O 1
ATOM 715 N N . GLY A 1 90 ? -4.073 13.102 8.148 1.00 39.00 90 GLY A N 1
ATOM 716 C CA . GLY A 1 90 ? -5.282 13.628 8.769 1.00 39.00 90 GLY A CA 1
ATOM 717 C C . GLY A 1 90 ? -5.800 12.628 9.800 1.00 39.00 90 GLY A C 1
ATOM 718 O O . GLY A 1 90 ? -5.980 11.450 9.488 1.00 39.00 90 GLY A O 1
ATOM 719 N N . ILE A 1 91 ? -6.050 13.081 11.031 1.00 43.31 91 ILE A N 1
ATOM 720 C CA . ILE A 1 91 ? -6.849 12.319 11.996 1.00 43.31 91 ILE A CA 1
ATOM 721 C C . ILE A 1 91 ? -8.288 12.368 11.484 1.00 43.31 91 ILE A C 1
ATOM 723 O O . ILE A 1 91 ? -9.044 13.282 11.802 1.00 43.31 91 ILE A O 1
ATOM 727 N N . VAL A 1 92 ? -8.659 11.409 10.642 1.00 46.06 92 VAL A N 1
ATOM 728 C CA . VAL A 1 92 ? -10.061 11.189 10.299 1.00 46.06 92 VAL A CA 1
ATOM 729 C C . VAL A 1 92 ? -10.666 10.471 11.498 1.00 46.06 92 VAL A C 1
ATOM 731 O O . VAL A 1 92 ? -10.282 9.340 11.807 1.00 46.06 92 VAL A O 1
ATOM 734 N N . ALA A 1 93 ? -11.561 11.145 12.224 1.00 51.28 93 ALA A N 1
ATOM 735 C CA . ALA A 1 93 ? -12.446 10.458 13.156 1.00 51.28 93 ALA A CA 1
ATOM 736 C C . ALA A 1 93 ? -13.095 9.310 12.378 1.00 51.28 93 ALA A C 1
ATOM 738 O O . ALA A 1 93 ? -13.616 9.558 11.295 1.00 51.28 93 ALA A O 1
ATOM 739 N N . LEU A 1 94 ? -12.978 8.070 12.868 1.00 54.72 94 LEU A N 1
ATOM 740 C CA . LEU A 1 94 ? -13.486 6.892 12.168 1.00 54.72 94 LEU A CA 1
ATOM 741 C C . LEU A 1 94 ? -15.003 7.046 12.009 1.00 54.72 94 LEU A C 1
ATOM 743 O O . LEU A 1 94 ? -15.776 6.751 12.918 1.00 54.72 94 LEU A O 1
ATOM 747 N N . GLU A 1 95 ? -15.413 7.600 10.880 1.00 57.34 95 GLU A N 1
ATOM 748 C CA . GLU A 1 95 ? -16.806 7.784 10.534 1.00 57.34 95 GLU A CA 1
ATOM 749 C C . GLU A 1 95 ? -17.415 6.383 10.364 1.00 57.34 95 GLU A C 1
ATOM 751 O O . GLU A 1 95 ? -16.784 5.498 9.773 1.00 57.34 95 GLU A O 1
ATOM 756 N N . LEU A 1 96 ? -18.622 6.157 10.902 1.00 58.12 96 LEU A N 1
ATOM 757 C CA . LEU A 1 96 ? -19.357 4.878 10.806 1.00 58.12 96 LEU A CA 1
ATOM 758 C C . LEU A 1 96 ? -19.456 4.350 9.376 1.00 58.12 96 LEU A C 1
ATOM 760 O O . LEU A 1 96 ? -19.600 3.147 9.191 1.00 58.12 96 LEU A O 1
ATOM 764 N N . SER A 1 97 ? -19.273 5.224 8.380 1.00 63.69 97 SER A N 1
ATOM 765 C CA . SER A 1 97 ? -19.175 4.863 6.971 1.00 63.69 97 SER A CA 1
ATOM 766 C C . SER A 1 97 ? -18.179 3.732 6.699 1.00 63.69 97 SER A C 1
ATOM 768 O O . SER A 1 97 ? -18.338 3.018 5.716 1.00 63.69 97 SER A O 1
ATOM 770 N N . ILE A 1 98 ? -17.154 3.529 7.538 1.00 67.38 98 ILE A N 1
ATOM 771 C CA . ILE A 1 98 ? -16.281 2.351 7.452 1.00 67.38 98 ILE A CA 1
ATOM 772 C C . ILE A 1 98 ? -16.940 1.102 8.031 1.00 67.38 98 ILE A C 1
ATOM 774 O O . ILE A 1 98 ? -16.784 0.042 7.442 1.00 67.38 98 ILE A O 1
ATOM 778 N N . ILE A 1 99 ? -17.655 1.199 9.150 1.00 72.50 99 ILE A N 1
ATOM 779 C CA . ILE A 1 99 ? -18.327 0.058 9.788 1.00 72.50 99 ILE A CA 1
ATOM 780 C C . ILE A 1 99 ? -19.399 -0.507 8.843 1.00 72.50 99 ILE A C 1
ATOM 782 O O . ILE A 1 99 ? -19.425 -1.716 8.616 1.00 72.50 99 ILE A O 1
ATOM 786 N N . ASP A 1 100 ? -20.172 0.365 8.194 1.00 72.75 100 ASP A N 1
ATOM 787 C CA . ASP A 1 100 ? -21.249 -0.017 7.270 1.00 72.75 100 ASP A CA 1
ATOM 788 C C . ASP A 1 100 ? -20.746 -0.621 5.945 1.00 72.75 100 ASP A C 1
ATOM 790 O O . ASP A 1 100 ? -21.488 -1.299 5.236 1.00 72.75 100 ASP A O 1
ATOM 794 N N . LYS A 1 101 ? -19.465 -0.424 5.601 1.00 78.81 101 LYS A N 1
ATOM 795 C CA . LYS A 1 101 ? -18.846 -0.986 4.384 1.00 78.81 101 LYS A CA 1
ATOM 796 C C . LYS A 1 101 ? -18.487 -2.465 4.503 1.00 78.81 101 LYS A C 1
ATOM 798 O O . LYS A 1 101 ? -18.152 -3.083 3.491 1.00 78.81 101 LYS A O 1
ATOM 803 N N . TYR A 1 102 ? -18.525 -3.044 5.703 1.00 80.44 102 TYR A N 1
ATOM 804 C CA . TYR A 1 102 ? -18.156 -4.441 5.917 1.00 80.44 102 TYR A CA 1
ATOM 805 C C . TYR A 1 102 ? -19.344 -5.263 6.402 1.00 80.44 102 TYR A C 1
ATOM 807 O O . TYR A 1 102 ? -19.889 -5.040 7.474 1.00 80.44 102 TYR A O 1
ATOM 815 N N . SER A 1 103 ? -19.660 -6.324 5.663 1.00 82.44 103 SER A N 1
ATOM 816 C CA . SER A 1 103 ? -20.712 -7.287 6.015 1.00 82.44 103 SER A CA 1
ATOM 817 C C . SER A 1 103 ? -20.320 -8.276 7.121 1.00 82.44 103 SER A C 1
ATOM 819 O O . SER A 1 103 ? -21.123 -9.117 7.514 1.00 82.44 103 SER A O 1
ATOM 821 N N . SER A 1 104 ? -19.081 -8.220 7.627 1.00 88.56 104 SER A N 1
ATOM 822 C CA . SER A 1 104 ? -18.586 -9.126 8.667 1.00 88.56 104 SER A CA 1
ATOM 823 C C . SER A 1 104 ? -17.867 -8.361 9.769 1.00 88.56 104 SER A C 1
ATOM 825 O O . SER A 1 104 ? -16.752 -7.866 9.581 1.00 88.56 104 SER A O 1
ATOM 827 N N . PHE A 1 105 ? -18.479 -8.348 10.953 1.00 87.75 105 PHE A N 1
ATOM 828 C CA . PHE A 1 105 ? -17.902 -7.730 12.144 1.00 87.75 105 PHE A CA 1
ATOM 829 C C . PHE A 1 105 ? -16.557 -8.362 12.530 1.00 87.75 105 PHE A C 1
ATOM 831 O O . PHE A 1 105 ? -15.606 -7.653 12.847 1.00 87.75 105 PHE A O 1
ATOM 838 N N . ALA A 1 106 ? -16.428 -9.687 12.407 1.00 90.12 106 ALA A N 1
ATOM 839 C CA . ALA A 1 106 ? -15.168 -10.385 12.657 1.00 90.12 106 ALA A CA 1
ATOM 840 C C . ALA A 1 106 ? -14.045 -9.902 11.721 1.00 90.12 106 ALA A C 1
ATOM 842 O O . ALA A 1 106 ? -12.944 -9.607 12.186 1.00 90.12 106 ALA A O 1
ATOM 843 N N . LYS A 1 107 ? -14.323 -9.751 10.416 1.00 90.75 107 LYS A N 1
ATOM 844 C CA . LYS A 1 107 ? -13.346 -9.199 9.460 1.00 90.75 107 LYS A CA 1
ATOM 845 C C . LYS A 1 107 ? -12.969 -7.763 9.819 1.00 90.75 107 LYS A C 1
ATOM 847 O O . LYS A 1 107 ? -11.787 -7.428 9.813 1.00 90.75 107 LYS A O 1
ATOM 852 N N . LEU A 1 108 ? -13.950 -6.940 10.185 1.00 91.81 108 LEU A N 1
ATOM 853 C CA . LEU A 1 108 ? -13.720 -5.554 10.579 1.00 91.81 108 LEU A CA 1
ATOM 854 C C . LEU A 1 108 ? -12.827 -5.437 11.825 1.00 91.81 108 LEU A C 1
ATOM 856 O O . LEU A 1 108 ? -11.922 -4.606 11.837 1.00 91.81 108 LEU A O 1
ATOM 860 N N . ILE A 1 109 ? -13.014 -6.294 12.837 1.00 92.06 109 ILE A N 1
ATOM 861 C CA . ILE A 1 109 ? -12.145 -6.337 14.027 1.00 92.06 109 ILE A CA 1
ATOM 862 C C . ILE A 1 109 ? -10.693 -6.612 13.626 1.00 92.06 109 ILE A C 1
ATOM 864 O O . ILE A 1 109 ? -9.787 -5.934 14.108 1.00 92.06 109 ILE A O 1
ATOM 868 N N . ILE A 1 110 ? -10.464 -7.586 12.740 1.00 95.00 110 ILE A N 1
ATOM 869 C CA . ILE A 1 110 ? -9.115 -7.937 12.277 1.00 95.00 110 ILE A CA 1
ATOM 870 C C . ILE A 1 110 ? -8.479 -6.773 11.512 1.00 95.00 110 ILE A C 1
ATOM 872 O O . ILE A 1 110 ? -7.325 -6.432 11.769 1.00 95.00 110 ILE A O 1
ATOM 876 N N . ILE A 1 111 ? -9.230 -6.128 10.617 1.00 92.69 111 ILE A N 1
ATOM 877 C CA . ILE A 1 111 ? -8.755 -4.959 9.864 1.00 92.69 111 ILE A CA 1
ATOM 878 C C . ILE A 1 111 ? -8.400 -3.816 10.823 1.00 92.69 111 ILE A C 1
ATOM 880 O O . ILE A 1 111 ? -7.294 -3.283 10.760 1.00 92.69 111 ILE A O 1
ATOM 884 N N . ALA A 1 112 ? -9.289 -3.485 11.762 1.00 92.25 112 ALA A N 1
ATOM 885 C CA . ALA A 1 112 ? -9.057 -2.435 12.749 1.00 92.25 112 ALA A CA 1
ATOM 886 C C . ALA A 1 112 ? -7.836 -2.733 13.638 1.00 92.25 112 ALA A C 1
ATOM 888 O O . ALA A 1 112 ? -7.028 -1.838 13.889 1.00 92.25 112 ALA A O 1
ATOM 889 N N . ALA A 1 113 ? -7.648 -3.987 14.061 1.00 94.31 113 ALA A N 1
ATOM 890 C CA . ALA A 1 113 ? -6.481 -4.408 14.835 1.00 94.31 113 ALA A CA 1
ATOM 891 C C . ALA A 1 113 ? -5.170 -4.198 14.057 1.00 94.31 113 ALA A C 1
ATOM 893 O O . ALA A 1 113 ? -4.201 -3.673 14.611 1.00 94.31 113 ALA A O 1
ATOM 894 N N . TRP A 1 114 ? -5.148 -4.525 12.761 1.00 95.56 114 TRP A N 1
ATOM 895 C CA . TRP A 1 114 ? -3.999 -4.244 11.897 1.00 95.56 114 TRP A CA 1
ATOM 896 C C . TRP A 1 114 ? -3.739 -2.747 11.726 1.00 95.56 114 TRP A C 1
ATOM 898 O O . TRP A 1 114 ? -2.586 -2.323 11.817 1.00 95.56 114 TRP A O 1
ATOM 908 N N . CYS A 1 115 ? -4.783 -1.937 11.536 1.00 93.19 115 CYS A N 1
ATOM 909 C CA . CYS A 1 115 ? -4.654 -0.480 11.464 1.00 93.19 115 CYS A CA 1
ATOM 910 C C . CYS A 1 115 ? -4.066 0.103 12.758 1.00 93.19 115 CYS A C 1
ATOM 912 O O . CYS A 1 115 ? -3.171 0.948 12.706 1.00 93.19 115 CYS A O 1
ATOM 914 N N . PHE A 1 116 ? -4.516 -0.371 13.922 1.00 91.31 116 PHE A N 1
ATOM 915 C CA . PHE A 1 116 ? -3.994 0.068 15.217 1.00 91.31 116 PHE A CA 1
ATOM 916 C C . PHE A 1 116 ? -2.532 -0.329 15.414 1.00 91.31 116 PHE A C 1
ATOM 918 O O . PHE A 1 116 ? -1.722 0.524 15.785 1.00 91.31 116 PHE A O 1
ATOM 925 N N . ARG A 1 117 ? -2.160 -1.574 15.087 1.00 94.19 117 ARG A N 1
ATOM 926 C CA . ARG A 1 117 ? -0.757 -2.013 15.114 1.00 94.19 117 ARG A CA 1
ATOM 927 C C . ARG A 1 117 ? 0.106 -1.173 14.180 1.00 94.19 117 ARG A C 1
ATOM 929 O O . ARG A 1 117 ? 1.194 -0.754 14.565 1.00 94.19 117 ARG A O 1
ATOM 936 N N . PHE A 1 118 ? -0.364 -0.915 12.960 1.00 93.62 118 PHE A N 1
ATOM 937 C CA . PHE A 1 118 ? 0.350 -0.074 12.003 1.00 93.62 118 PHE A CA 1
ATOM 938 C C . PHE A 1 118 ? 0.622 1.313 12.588 1.00 93.62 118 PHE A C 1
ATOM 940 O O . PHE A 1 118 ? 1.764 1.769 12.581 1.00 93.62 118 PHE A O 1
ATOM 947 N N . PHE A 1 119 ? -0.400 1.950 13.160 1.00 90.06 119 PHE A N 1
ATOM 948 C CA . PHE A 1 119 ? -0.268 3.261 13.786 1.00 90.06 119 PHE A CA 1
ATOM 949 C C . PHE A 1 119 ? 0.710 3.251 14.968 1.00 90.06 119 PHE A C 1
ATOM 951 O O . PHE A 1 119 ? 1.537 4.154 15.098 1.00 90.06 119 PHE A O 1
ATOM 958 N N . GLN A 1 120 ? 0.669 2.214 15.806 1.00 90.12 120 GLN A N 1
ATOM 959 C CA . GLN A 1 120 ? 1.593 2.068 16.930 1.00 90.12 120 GLN A CA 1
ATOM 960 C C . GLN A 1 120 ? 3.042 1.863 16.458 1.00 90.12 120 GLN A C 1
ATOM 962 O O . GLN A 1 120 ? 3.950 2.542 16.935 1.00 90.12 120 GLN A O 1
ATOM 967 N N . ASN A 1 121 ? 3.254 1.021 15.447 1.00 94.00 121 ASN A N 1
ATOM 968 C CA . ASN A 1 121 ? 4.564 0.798 14.831 1.00 94.00 121 ASN A CA 1
ATOM 969 C C . ASN A 1 121 ? 5.103 2.039 14.102 1.00 94.00 121 ASN A C 1
ATOM 971 O O . ASN A 1 121 ? 6.317 2.232 14.037 1.00 94.00 121 ASN A O 1
ATOM 975 N N . ALA A 1 122 ? 4.220 2.869 13.540 1.00 90.69 122 ALA A N 1
ATOM 976 C CA . ALA A 1 122 ? 4.592 4.136 12.919 1.00 90.69 122 ALA A CA 1
ATOM 977 C C . ALA A 1 122 ? 5.054 5.164 13.964 1.00 90.69 122 ALA A C 1
ATOM 979 O O . ALA A 1 122 ? 5.988 5.918 13.705 1.00 90.69 122 ALA A O 1
ATOM 980 N N . LYS A 1 123 ? 4.448 5.158 15.160 1.00 89.56 123 LYS A N 1
ATOM 981 C CA . LYS A 1 123 ? 4.854 6.007 16.292 1.00 89.56 123 LYS A CA 1
ATOM 982 C C . LYS A 1 123 ? 6.141 5.554 16.976 1.00 89.56 123 LYS A C 1
ATOM 984 O O . LYS A 1 123 ? 6.854 6.390 17.523 1.00 89.56 123 LYS A O 1
ATOM 989 N N . SER A 1 124 ? 6.447 4.258 16.955 1.00 88.44 124 SER A N 1
ATOM 990 C CA . SER A 1 124 ? 7.629 3.693 17.620 1.00 88.44 124 SER A CA 1
ATOM 991 C C . SER A 1 124 ? 8.460 2.835 16.658 1.00 88.44 124 SER A C 1
ATOM 993 O O . SER A 1 124 ? 8.440 1.606 16.740 1.00 88.44 124 SER A O 1
ATOM 995 N N . PRO A 1 125 ? 9.234 3.460 15.746 1.00 82.81 125 PRO A N 1
ATOM 996 C CA . PRO A 1 125 ? 9.958 2.738 14.700 1.00 82.81 125 PRO A CA 1
ATOM 997 C C . PRO A 1 125 ? 11.033 1.776 15.224 1.00 82.81 125 PRO A C 1
ATOM 999 O O . PRO A 1 125 ? 11.379 0.824 14.525 1.00 82.81 125 PRO A O 1
ATOM 1002 N N . SER A 1 126 ? 11.552 2.026 16.428 1.00 86.94 126 SER A N 1
ATOM 1003 C CA . SER A 1 126 ? 12.584 1.230 17.098 1.00 86.94 126 SER A CA 1
ATOM 1004 C C . SER A 1 126 ? 12.052 -0.033 17.782 1.00 86.94 126 SER A C 1
ATOM 1006 O O . SER A 1 126 ? 12.823 -0.960 18.003 1.00 86.94 126 SER A O 1
ATOM 1008 N N . ASN A 1 127 ? 10.751 -0.114 18.083 1.00 86.94 127 ASN A N 1
ATOM 1009 C CA . ASN A 1 127 ? 10.141 -1.261 18.761 1.00 86.94 127 ASN A CA 1
ATOM 1010 C C . ASN A 1 127 ? 8.860 -1.696 18.041 1.00 86.94 127 ASN A C 1
ATOM 1012 O O . ASN A 1 127 ? 7.743 -1.489 18.513 1.00 86.94 127 ASN A O 1
ATOM 1016 N N . LYS A 1 128 ? 9.037 -2.252 16.838 1.00 91.12 128 LYS A N 1
ATOM 1017 C CA . LYS A 1 128 ? 7.922 -2.681 15.990 1.00 91.12 128 LYS A CA 1
ATOM 1018 C C . LYS A 1 128 ? 7.443 -4.071 16.378 1.00 91.12 128 LYS A C 1
ATOM 1020 O O . LYS A 1 128 ? 8.208 -5.034 16.317 1.00 91.12 128 LYS A O 1
ATOM 1025 N N . THR A 1 129 ? 6.150 -4.200 16.635 1.00 90.06 129 THR A N 1
ATOM 1026 C CA . THR A 1 129 ? 5.488 -5.497 16.778 1.00 90.06 129 THR A CA 1
ATOM 1027 C C . THR A 1 129 ? 5.352 -6.161 15.404 1.00 90.06 129 THR A C 1
ATOM 1029 O O . THR A 1 129 ? 4.873 -5.539 14.450 1.00 90.06 129 THR A O 1
ATOM 1032 N N . LYS A 1 130 ? 5.785 -7.422 15.290 1.00 91.00 130 LYS A N 1
ATOM 1033 C CA . LYS A 1 130 ? 5.758 -8.236 14.060 1.00 91.00 130 LYS A CA 1
ATOM 1034 C C . LYS A 1 130 ? 5.010 -9.554 14.299 1.00 91.00 130 LYS A C 1
ATOM 1036 O O . LYS A 1 130 ? 4.783 -9.937 15.441 1.00 91.00 130 LYS A O 1
ATOM 1041 N N . GLY A 1 131 ? 4.668 -10.260 13.221 1.00 92.69 131 GLY A N 1
ATOM 1042 C CA . GLY A 1 131 ? 4.006 -11.569 13.280 1.00 92.69 131 GLY A CA 1
ATOM 1043 C C . GLY A 1 131 ? 2.481 -11.475 13.340 1.00 92.69 131 GLY A C 1
ATOM 1044 O O . GLY A 1 131 ? 1.903 -10.468 12.933 1.00 92.69 131 GLY A O 1
ATOM 1045 N N . PHE A 1 132 ? 1.820 -12.525 13.827 1.00 95.00 132 PHE A N 1
ATOM 1046 C CA . PHE A 1 132 ? 0.356 -12.588 13.912 1.00 95.00 132 PHE A CA 1
ATOM 1047 C C . PHE A 1 132 ? -0.222 -11.552 14.887 1.00 95.00 132 PHE A C 1
ATOM 1049 O O . PHE A 1 132 ? 0.477 -11.044 15.768 1.00 95.00 132 PHE A O 1
ATOM 1056 N N . LEU A 1 133 ? -1.502 -11.211 14.713 1.00 94.56 133 LEU A N 1
ATOM 1057 C CA . LEU A 1 133 ? -2.226 -10.380 15.675 1.00 94.56 133 LEU A CA 1
ATOM 1058 C C . LEU A 1 133 ? -2.341 -11.105 17.013 1.00 94.56 133 LEU A C 1
ATOM 1060 O O . LEU A 1 133 ? -2.689 -12.283 17.069 1.00 94.56 133 LEU A O 1
ATOM 1064 N N . THR A 1 134 ? -2.076 -10.382 18.093 1.00 93.81 134 THR A N 1
ATOM 1065 C CA . THR A 1 134 ? -2.283 -10.900 19.440 1.00 93.81 134 THR A CA 1
ATOM 1066 C C . THR A 1 134 ? -3.761 -10.826 19.815 1.00 93.81 134 THR A C 1
ATOM 1068 O O . THR A 1 134 ? -4.516 -9.972 19.342 1.00 93.81 134 THR A O 1
ATOM 1071 N N . ILE A 1 135 ? -4.174 -11.689 20.742 1.00 93.25 135 ILE A N 1
ATOM 1072 C CA . ILE A 1 135 ? -5.533 -11.679 21.302 1.00 93.25 135 ILE A CA 1
ATOM 1073 C C . ILE A 1 135 ? -5.858 -10.312 21.925 1.00 93.25 135 ILE A C 1
ATOM 1075 O O . ILE A 1 135 ? -6.997 -9.852 21.852 1.00 93.25 135 ILE A O 1
ATOM 1079 N N . LEU A 1 136 ? -4.865 -9.648 22.524 1.00 91.69 136 LEU A N 1
ATOM 1080 C CA . LEU A 1 136 ? -5.040 -8.327 23.123 1.00 91.69 136 LEU A CA 1
ATOM 1081 C C . LEU A 1 136 ? -5.371 -7.270 22.070 1.00 91.69 136 LEU A C 1
ATOM 1083 O O . LEU A 1 136 ? -6.296 -6.492 22.277 1.00 91.69 136 LEU A O 1
ATOM 1087 N N . GLU A 1 137 ? -4.693 -7.275 20.925 1.00 94.25 137 GLU A N 1
ATOM 1088 C CA . GLU A 1 137 ? -4.984 -6.332 19.838 1.00 94.25 137 GLU A CA 1
ATOM 1089 C C . GLU A 1 137 ? -6.380 -6.543 19.261 1.00 94.25 137 GLU A C 1
ATOM 1091 O O . GLU A 1 137 ? -7.108 -5.575 19.055 1.00 94.25 137 GLU A O 1
ATOM 1096 N N . ILE A 1 138 ? -6.790 -7.801 19.084 1.00 94.06 138 ILE A N 1
ATOM 1097 C CA . ILE A 1 138 ? -8.142 -8.152 18.632 1.00 94.06 138 ILE A CA 1
ATOM 1098 C C . ILE A 1 138 ? -9.189 -7.660 19.645 1.00 94.06 138 ILE A C 1
ATOM 1100 O O . ILE A 1 138 ? -10.174 -7.022 19.267 1.00 94.06 138 ILE A O 1
ATOM 1104 N N . LYS A 1 139 ? -8.967 -7.888 20.948 1.00 93.56 139 LYS A N 1
ATOM 1105 C CA . LYS A 1 139 ? -9.859 -7.407 22.019 1.00 93.56 139 LYS A CA 1
ATOM 1106 C C . LYS A 1 139 ? -9.931 -5.880 22.062 1.00 93.56 139 LYS A C 1
ATOM 1108 O O . LYS A 1 139 ? -11.026 -5.329 22.179 1.00 93.56 139 LYS A O 1
ATOM 1113 N N . CYS A 1 140 ? -8.794 -5.198 21.946 1.00 90.62 140 CYS A N 1
ATOM 1114 C CA . CYS A 1 140 ? -8.724 -3.740 21.901 1.00 90.62 140 CYS A CA 1
ATOM 1115 C C . CYS A 1 140 ? -9.470 -3.182 20.686 1.00 90.62 140 CYS A C 1
ATOM 1117 O O . CYS A 1 140 ? -10.267 -2.258 20.845 1.00 90.62 140 CYS A O 1
ATOM 1119 N N . ALA A 1 141 ? -9.280 -3.775 19.505 1.00 91.38 141 ALA A N 1
ATOM 1120 C CA . ALA A 1 141 ? -9.976 -3.392 18.281 1.00 91.38 141 ALA A CA 1
ATOM 1121 C C . ALA A 1 141 ? -11.492 -3.537 18.413 1.00 91.38 141 ALA A C 1
ATOM 1123 O O . ALA A 1 141 ? -12.226 -2.581 18.164 1.00 91.38 141 ALA A O 1
ATOM 1124 N N . ARG A 1 142 ? -11.963 -4.687 18.907 1.00 92.25 142 ARG A N 1
ATOM 1125 C CA . ARG A 1 142 ? -13.387 -4.917 19.179 1.00 92.25 142 ARG A CA 1
ATOM 1126 C C . ARG A 1 142 ? -13.956 -3.865 20.129 1.00 92.25 142 ARG A C 1
ATOM 1128 O O . ARG A 1 142 ? -14.970 -3.246 19.826 1.00 92.25 142 ARG A O 1
ATOM 1135 N N . ASN A 1 143 ? -13.297 -3.638 21.264 1.00 88.62 143 ASN A N 1
ATOM 1136 C CA . ASN A 1 143 ? -13.780 -2.692 22.268 1.00 88.62 143 ASN A CA 1
ATOM 1137 C C . ASN A 1 143 ? -13.786 -1.247 21.741 1.00 88.62 143 ASN A C 1
ATOM 1139 O O . ASN A 1 143 ? -14.668 -0.472 22.103 1.00 88.62 143 ASN A O 1
ATOM 1143 N N . ALA A 1 144 ? -12.822 -0.874 20.896 1.00 87.88 144 ALA A N 1
ATOM 1144 C CA . ALA A 1 144 ? -12.793 0.438 20.260 1.00 87.88 144 ALA A CA 1
ATOM 1145 C C . ALA A 1 144 ? -13.965 0.621 19.287 1.00 87.88 144 ALA A C 1
ATOM 1147 O O . ALA A 1 144 ? -14.660 1.628 19.375 1.00 87.88 144 ALA A O 1
ATOM 1148 N N . LEU A 1 145 ? -14.229 -0.366 18.424 1.00 88.25 145 LEU A N 1
ATOM 1149 C CA . LEU A 1 145 ? -15.358 -0.335 17.487 1.00 88.25 145 LEU A CA 1
ATOM 1150 C C . LEU A 1 145 ? -16.700 -0.226 18.221 1.00 88.25 145 LEU A C 1
ATOM 1152 O O . LEU A 1 145 ? -17.512 0.630 17.885 1.00 88.25 145 LEU A O 1
ATOM 1156 N N . VAL A 1 146 ? -16.898 -1.015 19.282 1.00 86.88 146 VAL A N 1
ATOM 1157 C CA . VAL A 1 146 ? -18.104 -0.931 20.125 1.00 86.88 146 VAL A CA 1
ATOM 1158 C C . VAL A 1 146 ? -18.250 0.460 20.741 1.00 86.88 146 VAL A C 1
ATOM 1160 O O . VAL A 1 146 ? -19.331 1.040 20.696 1.00 86.88 146 VAL A O 1
ATOM 1163 N N . LYS A 1 147 ? -17.165 1.036 21.276 1.00 83.25 147 LYS A N 1
ATOM 1164 C CA . LYS A 1 147 ? -17.191 2.394 21.840 1.00 83.25 147 LYS A CA 1
ATOM 1165 C C . LYS A 1 147 ? -17.525 3.457 20.799 1.00 83.25 147 LYS A C 1
ATOM 1167 O O . LYS A 1 147 ? -18.153 4.447 21.158 1.00 83.25 147 LYS A O 1
ATOM 1172 N N . ILE A 1 148 ? -17.094 3.293 19.551 1.00 83.06 148 ILE A N 1
ATOM 1173 C CA . ILE A 1 148 ? -17.410 4.231 18.465 1.00 83.06 148 ILE A CA 1
ATOM 1174 C C . ILE A 1 148 ? -18.922 4.231 18.220 1.00 83.06 148 ILE A C 1
ATOM 1176 O O . ILE A 1 148 ? -19.549 5.273 18.397 1.00 83.06 148 ILE A O 1
ATOM 1180 N N . VAL A 1 149 ? -19.508 3.051 17.985 1.00 83.69 149 VAL A N 1
ATOM 1181 C CA . VAL A 1 149 ? -20.960 2.889 17.781 1.00 83.69 149 VAL A CA 1
ATOM 1182 C C . VAL A 1 149 ? -21.751 3.420 18.981 1.00 83.69 149 VAL A C 1
ATOM 1184 O O . VAL A 1 149 ? -22.688 4.195 18.817 1.00 83.69 149 VAL A O 1
ATOM 1187 N N . GLN A 1 150 ? -21.340 3.075 20.208 1.00 80.56 150 GLN A N 1
ATOM 1188 C CA . GLN A 1 150 ? -21.982 3.574 21.429 1.00 80.56 150 GLN A CA 1
ATOM 1189 C C . GLN A 1 150 ? -21.932 5.102 21.534 1.00 80.56 150 GLN A C 1
ATOM 1191 O O . GLN A 1 150 ? -22.921 5.716 21.921 1.00 80.56 150 GLN A O 1
ATOM 1196 N N . ASN A 1 151 ? -20.805 5.737 21.201 1.00 78.12 151 ASN A N 1
ATOM 1197 C CA . ASN A 1 151 ? -20.701 7.196 21.259 1.00 78.12 151 ASN A CA 1
ATOM 1198 C C . ASN A 1 151 ? -21.576 7.901 20.224 1.00 78.12 151 ASN A C 1
ATOM 1200 O O . ASN A 1 151 ? -21.922 9.053 20.456 1.00 78.12 151 ASN A O 1
ATOM 1204 N N . GLN A 1 152 ? -21.928 7.253 19.118 1.00 76.12 152 GLN A N 1
ATOM 1205 C CA . GLN A 1 152 ? -22.804 7.832 18.101 1.00 76.12 152 GLN A CA 1
ATOM 1206 C C . GLN A 1 152 ? -24.277 7.615 18.449 1.00 76.12 152 GLN A C 1
ATOM 1208 O O . GLN A 1 152 ? -25.008 8.587 18.637 1.00 76.12 152 GLN A O 1
ATOM 1213 N N . GLU A 1 153 ? -24.681 6.360 18.644 1.00 80.00 153 GLU A N 1
ATOM 1214 C CA . GLU A 1 153 ? -26.084 5.981 18.860 1.00 80.00 153 GLU A CA 1
ATOM 1215 C C . GLU A 1 153 ? -26.610 6.352 20.254 1.00 80.00 153 GLU A C 1
ATOM 1217 O O . GLU A 1 153 ? -27.813 6.531 20.449 1.00 80.00 153 GLU A O 1
ATOM 1222 N N . LEU A 1 154 ? -25.713 6.460 21.241 1.00 77.94 154 LEU A N 1
ATOM 1223 C CA . LEU A 1 154 ? -26.045 6.708 22.649 1.00 77.94 154 LEU A CA 1
ATOM 1224 C C . LEU A 1 154 ? -25.323 7.942 23.199 1.00 77.94 154 LEU A C 1
ATOM 1226 O O . LEU A 1 154 ? -25.060 8.044 24.400 1.00 77.94 154 LEU A O 1
ATOM 1230 N N . SER A 1 155 ? -24.981 8.891 22.325 1.00 77.94 155 SER A N 1
ATOM 1231 C CA . SER A 1 155 ? -24.307 10.143 22.695 1.00 77.94 155 SER A CA 1
ATOM 1232 C C . SER A 1 155 ? -25.034 10.884 23.827 1.00 77.94 155 SER A C 1
ATOM 1234 O O . SER A 1 155 ? -24.405 11.329 24.793 1.00 77.94 155 SER A O 1
ATOM 1236 N N . SER A 1 156 ? -26.364 10.985 23.755 1.00 75.56 156 SER A N 1
ATOM 1237 C CA . SER A 1 156 ? -27.216 11.612 24.771 1.00 75.56 156 SER A CA 1
ATOM 1238 C C . SER A 1 156 ? -27.160 10.894 26.119 1.00 75.56 156 SER A C 1
ATOM 1240 O O . SER A 1 156 ? -26.968 11.528 27.155 1.00 75.56 156 SER A O 1
ATOM 1242 N N . GLU A 1 157 ? -27.282 9.573 26.113 1.00 77.19 157 GLU A N 1
ATOM 1243 C CA . GLU A 1 157 ? -27.305 8.707 27.287 1.00 77.19 157 GLU A CA 1
ATOM 1244 C C . GLU A 1 157 ? -25.930 8.679 27.970 1.00 77.19 157 GLU A C 1
ATOM 1246 O O . GLU A 1 157 ? -25.838 8.805 29.192 1.00 77.19 157 GLU A O 1
ATOM 1251 N N . LEU A 1 158 ? -24.845 8.622 27.194 1.00 76.69 158 LEU A N 1
ATOM 1252 C CA . LEU A 1 158 ? -23.476 8.735 27.702 1.00 76.69 158 LEU A CA 1
ATOM 1253 C C . LEU A 1 158 ? -23.207 10.113 28.314 1.00 76.69 158 LEU A C 1
ATOM 1255 O O . LEU A 1 158 ? -22.536 10.209 29.341 1.00 76.69 158 LEU A O 1
ATOM 1259 N N . ASN A 1 159 ? -23.748 11.182 27.728 1.00 79.81 159 ASN A N 1
ATOM 1260 C CA . ASN A 1 159 ? 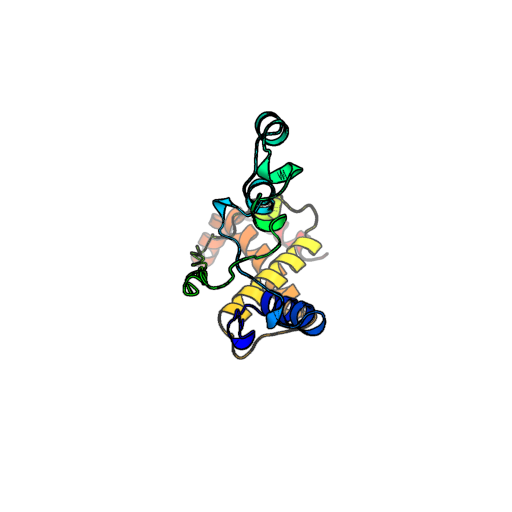-23.651 12.524 28.299 1.00 79.81 159 ASN A CA 1
ATOM 126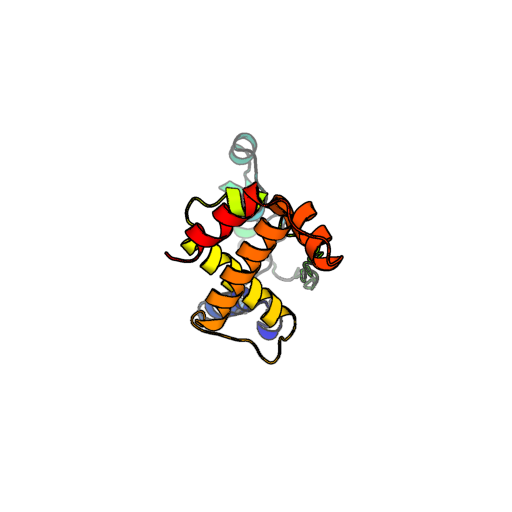1 C C . ASN A 1 159 ? -24.456 12.669 29.599 1.00 79.81 159 ASN A C 1
ATOM 1263 O O . ASN A 1 159 ? -24.025 13.395 30.495 1.00 79.81 159 ASN A O 1
ATOM 1267 N N . LEU A 1 160 ? -25.591 11.977 29.733 1.00 80.81 160 LEU A N 1
ATOM 1268 C CA . LEU A 1 160 ? -26.364 11.923 30.979 1.00 80.81 160 LEU A CA 1
ATOM 1269 C C . LEU A 1 160 ? -25.626 11.140 32.070 1.00 80.81 160 LEU A C 1
ATOM 1271 O O . LEU A 1 160 ? -25.516 11.637 33.191 1.00 80.81 160 LEU A O 1
ATOM 1275 N N . LEU A 1 161 ? -25.046 9.986 31.727 1.00 78.31 161 LEU A N 1
ATOM 1276 C CA . LEU A 1 161 ? -24.225 9.179 32.635 1.00 78.31 161 LEU A CA 1
ATOM 1277 C C . LEU A 1 161 ? -22.995 9.942 33.131 1.00 78.31 161 LEU A C 1
ATOM 1279 O O . LEU A 1 161 ? -22.737 9.972 34.331 1.00 78.31 161 LEU A O 1
ATOM 1283 N N . LYS A 1 162 ? -22.273 10.631 32.237 1.00 79.38 162 LYS A N 1
ATOM 1284 C CA . LYS A 1 162 ? -21.136 11.491 32.616 1.00 79.38 162 LYS A CA 1
ATOM 1285 C C . LYS A 1 162 ? -21.535 12.618 33.574 1.00 79.38 162 LYS A C 1
ATOM 1287 O O . LYS A 1 162 ? -20.699 13.082 34.339 1.00 79.38 162 LYS A O 1
ATOM 1292 N N . LYS A 1 163 ? -22.796 13.061 33.528 1.00 83.31 163 LYS A N 1
ATOM 1293 C CA . LYS A 1 163 ? -23.363 14.113 34.388 1.00 83.31 163 LYS A CA 1
ATOM 1294 C C . LYS A 1 163 ? -24.089 13.562 35.627 1.00 83.31 163 LYS A C 1
ATOM 1296 O O . LYS A 1 163 ? -24.715 14.345 36.335 1.00 83.31 163 LYS A O 1
ATOM 1301 N N . GLY A 1 164 ? -24.047 12.248 35.874 1.00 77.88 164 GLY A N 1
ATOM 1302 C CA . GLY A 1 164 ? -24.680 11.604 37.032 1.00 77.88 164 GLY A CA 1
ATOM 1303 C C . GLY A 1 164 ? -26.214 11.642 37.038 1.00 77.88 164 GLY A C 1
ATOM 1304 O O . GLY A 1 164 ? -26.820 11.520 38.098 1.00 77.88 164 GLY A O 1
ATOM 1305 N N . LYS A 1 165 ? -26.858 11.846 35.881 1.00 77.00 165 LYS A N 1
ATOM 1306 C CA . LYS A 1 165 ? -28.325 11.932 35.765 1.00 77.00 165 LYS A CA 1
ATOM 1307 C C . LYS A 1 165 ? -28.945 10.558 35.452 1.00 77.00 165 LYS A C 1
ATOM 1309 O O . LYS A 1 165 ? -28.316 9.770 34.745 1.00 77.00 165 LYS A O 1
ATOM 1314 N N . PRO A 1 166 ? -30.170 10.265 35.932 1.00 71.69 166 PRO A N 1
ATOM 1315 C CA . PRO A 1 166 ? -30.825 8.979 35.697 1.00 71.69 166 PRO A CA 1
ATOM 1316 C C . PRO A 1 166 ? -31.155 8.764 34.212 1.00 71.69 166 PRO A C 1
ATOM 1318 O O . PRO A 1 166 ? -31.542 9.694 33.502 1.00 71.69 166 PRO A O 1
ATOM 1321 N N . LEU A 1 167 ? -31.001 7.522 33.745 1.00 70.94 167 LEU A N 1
ATOM 1322 C CA . LEU A 1 167 ? -31.313 7.111 32.375 1.00 70.94 167 LEU A CA 1
ATOM 1323 C C . LEU A 1 167 ? -32.814 6.838 32.203 1.00 70.94 167 LEU A C 1
ATOM 1325 O O . LEU A 1 167 ? -33.462 6.293 33.095 1.00 70.94 167 LEU A O 1
ATOM 1329 N N . ASN A 1 168 ? -33.360 7.150 31.024 1.00 65.69 168 ASN A N 1
ATOM 1330 C CA . ASN A 1 168 ? -34.713 6.735 30.658 1.00 65.69 168 ASN A CA 1
ATOM 1331 C C . ASN A 1 168 ? -34.710 5.224 30.342 1.00 65.69 168 ASN A C 1
ATOM 1333 O O . ASN A 1 168 ? -34.035 4.774 29.415 1.00 65.69 168 ASN A O 1
ATOM 1337 N N . SER A 1 169 ? -35.439 4.443 31.144 1.00 58.47 169 SER A N 1
ATOM 1338 C CA . SER A 1 169 ? -35.350 2.975 31.246 1.00 58.47 169 SER A CA 1
ATOM 1339 C C . SER A 1 169 ? -35.609 2.204 29.940 1.00 58.47 169 SER A C 1
ATOM 1341 O O . SER A 1 169 ? -35.118 1.089 29.801 1.00 58.47 169 SER A O 1
ATOM 1343 N N . LYS A 1 170 ? -36.284 2.788 28.942 1.00 57.81 170 LYS A N 1
ATOM 1344 C CA . LYS A 1 170 ? -36.735 2.054 27.742 1.00 57.81 170 LYS A CA 1
ATOM 1345 C C . LYS A 1 170 ? -35.635 1.611 26.760 1.00 57.81 170 LYS A C 1
ATOM 1347 O O . LYS A 1 170 ? -35.915 0.788 25.896 1.00 57.81 170 LYS A O 1
ATOM 1352 N N . LYS A 1 171 ? -34.405 2.138 26.843 1.00 54.31 171 LYS A N 1
ATOM 1353 C CA . LYS A 1 171 ? -33.299 1.775 25.920 1.00 54.31 171 LYS A CA 1
ATOM 1354 C C . LYS A 1 171 ? -32.205 0.900 26.541 1.00 54.31 171 LYS A C 1
ATOM 1356 O O . LYS A 1 1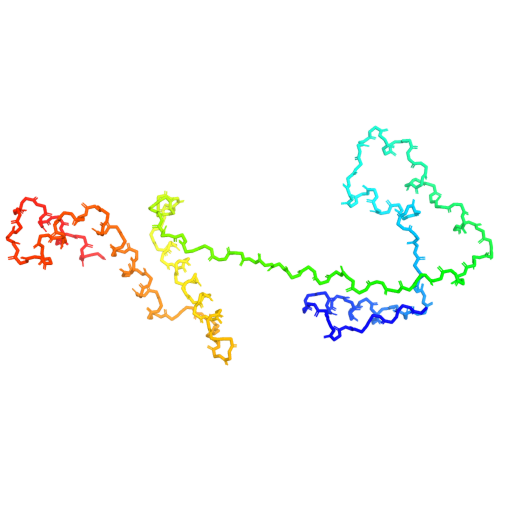71 ? -31.417 0.311 25.806 1.00 54.31 171 LYS A O 1
ATOM 1361 N N . VAL A 1 172 ? -32.148 0.803 27.870 1.00 52.69 172 VAL A N 1
ATOM 1362 C CA . VAL A 1 172 ? -31.064 0.103 28.584 1.00 52.69 172 VAL A CA 1
ATOM 1363 C C . VAL A 1 172 ? -31.200 -1.421 28.465 1.00 52.69 172 VAL A C 1
ATOM 1365 O O . VAL A 1 172 ? -30.193 -2.122 28.414 1.00 52.69 172 VAL A O 1
ATOM 1368 N N . ASP A 1 173 ? -32.419 -1.942 28.307 1.00 46.03 173 ASP A N 1
ATOM 1369 C CA . ASP A 1 173 ? -32.657 -3.384 28.132 1.00 46.03 173 ASP A CA 1
ATOM 1370 C C . ASP A 1 173 ? -32.063 -3.935 26.827 1.00 46.03 173 ASP A C 1
ATOM 1372 O O . ASP A 1 173 ? -31.628 -5.086 26.775 1.00 46.03 173 ASP A O 1
ATOM 1376 N N . LYS A 1 174 ? -31.910 -3.085 25.803 1.00 47.31 174 LYS A N 1
ATOM 1377 C CA . LYS A 1 174 ? -31.253 -3.447 24.539 1.00 47.31 174 LYS A CA 1
ATOM 1378 C C . LYS A 1 174 ? -29.741 -3.686 24.703 1.00 47.31 174 LYS A C 1
ATOM 1380 O O . LYS A 1 174 ? -29.162 -4.437 23.934 1.00 47.31 174 LYS A O 1
ATOM 1385 N N . MET A 1 175 ? -29.102 -3.113 25.735 1.00 47.09 175 MET A N 1
ATOM 1386 C CA . MET A 1 175 ? -27.662 -3.291 26.007 1.00 47.09 175 MET A CA 1
ATOM 1387 C C . MET A 1 175 ? -27.309 -4.640 26.647 1.00 47.09 175 MET A C 1
ATOM 1389 O O . MET A 1 175 ? -26.164 -5.073 26.529 1.00 47.09 175 MET A O 1
ATOM 1393 N N . LYS A 1 176 ? -28.243 -5.302 27.343 1.00 42.25 176 LYS A N 1
ATOM 1394 C CA . LYS A 1 176 ? -27.954 -6.578 28.023 1.00 42.25 176 LYS A CA 1
ATOM 1395 C C . LYS A 1 176 ? -28.025 -7.786 27.086 1.00 42.25 176 LYS A C 1
ATOM 1397 O O . LYS A 1 176 ? -27.294 -8.741 27.317 1.00 42.25 176 LYS A O 1
ATOM 1402 N N . MET A 1 177 ? -28.824 -7.732 26.018 1.00 34.94 177 MET A N 1
ATOM 1403 C CA . MET A 1 177 ? -28.940 -8.845 25.062 1.00 34.94 177 MET A CA 1
ATOM 1404 C C . MET A 1 177 ? -27.695 -9.030 24.176 1.00 34.94 177 MET A C 1
ATOM 1406 O O . MET A 1 177 ? -27.293 -10.164 23.939 1.00 34.94 177 MET A O 1
ATOM 1410 N N . ASP A 1 178 ? -27.015 -7.954 23.771 1.00 40.66 178 ASP A N 1
ATOM 1411 C CA . ASP A 1 178 ? -25.917 -8.027 22.784 1.00 40.66 178 ASP A CA 1
ATOM 1412 C C . ASP A 1 178 ? -24.528 -8.361 23.378 1.00 40.66 178 ASP A C 1
ATOM 1414 O O . ASP A 1 178 ? -23.517 -8.340 22.679 1.00 40.66 178 ASP A O 1
ATOM 1418 N N . SER A 1 179 ? -24.447 -8.667 24.679 1.00 35.06 179 SER A N 1
ATOM 1419 C CA . SER A 1 179 ? -23.188 -9.012 25.373 1.00 35.06 179 SER A CA 1
ATOM 1420 C C . SER A 1 179 ? -23.057 -10.496 25.739 1.00 35.06 179 SER A C 1
ATOM 1422 O O . SER A 1 179 ? -22.072 -10.883 26.368 1.00 35.06 179 SER A O 1
ATOM 1424 N N . SER A 1 180 ? -24.022 -11.329 25.335 1.00 29.94 180 SER A N 1
ATOM 1425 C CA . SER A 1 180 ? -24.067 -12.768 25.636 1.00 29.94 180 SER A CA 1
ATOM 1426 C C . SER A 1 180 ? -23.976 -13.674 24.401 1.00 29.94 180 SER A C 1
ATOM 1428 O O . SER A 1 180 ? -24.442 -14.809 24.455 1.00 29.94 180 SER A O 1
ATOM 1430 N N . VAL A 1 181 ? -23.348 -13.210 23.315 1.00 33.44 181 VAL A N 1
ATOM 1431 C CA . VAL A 1 181 ? -22.990 -14.056 22.160 1.00 33.44 181 VAL A CA 1
ATOM 1432 C C . VAL A 1 181 ? -21.495 -13.975 21.881 1.00 33.44 181 VAL A C 1
ATOM 1434 O O . VAL A 1 181 ? -20.950 -12.845 21.882 1.00 33.44 181 VAL A O 1
#

Foldseek 3Di:
DPDPDLPPDDPVVSVVVVVVCVVDPPVPDADDDLVQDLVNCVVVDDDPVVVVVDCCNVPHDPLVVDPDRDRPPDDPDDPPPPPPPPPPDDPDPPDCVVVVVDPDPLVQLLVQLVVVLVVVCVVPVPDRDDDDRDPVSSVVSSVVVVVSVCCVVVVVVVVCVVVVHDDDPPCVVVVVVVPPD

pLDDT: mean 75.62, std 17.52, range [29.94, 95.56]

Secondary structure (DSSP, 8-state):
-----GGGS-HHHHHHHHHHHHHS-GGG-----GGG-HHHHHHH---HHHHHT-HHHHH--GGGGSSS------PPPP-----------------GGGTTT-S-HHHHHHHHHHHHHHHHHHH-TTS---SSPPHHHHHHHHHHHHHHHHHHHTHHHHHHHHTTPPPPGGGTHHHHHTT--

Organism: Araneus ventricosus (NCBI:txid182803)

Radius of gyration: 29.24 Å; chains: 1; bounding box: 67×28×74 Å